Protein AF-A0A6C1P9F7-F1 (afdb_monomer_lite)

Foldseek 3Di:
DDADPVNVVPDPDDQAFPDDDPPTDHPWAADPVRDTDDDDPPVHPDD

Sequence (47 aa):
QLITLEDAMNSKELLVSDDLDWDSNPPVIPDADGNYPVPVPGVTPLV

pLDDT: mean 82.12, std 8.39, range [55.16, 92.81]

Structure (mmCIF, N/CA/C/O backbone):
data_AF-A0A6C1P9F7-F1
#
_entry.id   AF-A0A6C1P9F7-F1
#
loop_
_atom_site.group_PDB
_atom_site.id
_atom_site.type_symbol
_atom_site.label_atom_id
_atom_site.label_alt_id
_atom_site.label_comp_id
_atom_site.label_asym_id
_atom_site.label_entity_id
_atom_site.label_seq_id
_atom_site.pdbx_PDB_ins_code
_atom_site.Cartn_x
_atom_site.Cartn_y
_atom_site.Cartn_z
_atom_site.occupancy
_atom_site.B_iso_or_equiv
_atom_site.auth_seq_id
_atom_site.auth_comp_id
_atom_site.auth_asym_id
_atom_site.auth_atom_id
_atom_site.pdbx_PDB_model_num
ATOM 1 N N . GLN A 1 1 ? -19.112 3.437 0.028 1.00 65.31 1 GLN A N 1
ATOM 2 C CA . GLN A 1 1 ? -19.207 2.796 1.354 1.00 65.31 1 GLN A CA 1
ATOM 3 C C . GLN A 1 1 ? -18.570 3.741 2.363 1.00 65.31 1 GLN A C 1
ATOM 5 O O . GLN A 1 1 ? -17.632 4.429 1.982 1.00 65.31 1 GLN A O 1
ATOM 10 N N . LEU A 1 2 ? -19.123 3.879 3.570 1.00 82.62 2 LEU A N 1
ATOM 11 C CA . LEU A 1 2 ? -18.522 4.710 4.618 1.00 82.62 2 LEU A CA 1
ATOM 12 C C . LEU A 1 2 ? -17.639 3.800 5.473 1.00 82.62 2 LEU A C 1
ATOM 14 O O . LEU A 1 2 ? -18.164 2.869 6.074 1.00 82.62 2 LEU A O 1
ATOM 18 N N . ILE A 1 3 ? -16.334 4.056 5.493 1.00 82.00 3 ILE A N 1
ATOM 19 C CA . ILE A 1 3 ? -15.378 3.367 6.368 1.00 82.00 3 ILE A CA 1
ATOM 20 C C . ILE A 1 3 ? -15.086 4.312 7.523 1.00 82.00 3 ILE A C 1
ATOM 22 O O . ILE A 1 3 ? -14.751 5.479 7.296 1.00 82.00 3 ILE A O 1
ATOM 26 N N . THR A 1 4 ? -15.260 3.840 8.755 1.00 92.69 4 THR A N 1
ATOM 27 C CA . THR A 1 4 ? -14.879 4.624 9.929 1.00 92.69 4 THR A CA 1
ATOM 28 C C . THR A 1 4 ? -13.393 4.442 10.224 1.00 92.69 4 THR A C 1
ATOM 30 O O . THR A 1 4 ? -12.770 3.468 9.806 1.00 92.69 4 THR A O 1
ATOM 33 N N . LEU A 1 5 ? -12.801 5.382 10.963 1.00 88.75 5 LEU A N 1
ATOM 34 C CA . LEU A 1 5 ? -11.411 5.236 11.398 1.00 88.75 5 LEU A CA 1
ATOM 35 C C . LEU A 1 5 ? -11.222 3.978 12.261 1.00 88.75 5 LEU A C 1
ATOM 37 O O . LEU A 1 5 ? -10.214 3.297 12.132 1.00 88.75 5 LEU A O 1
ATOM 41 N N . GLU A 1 6 ? -12.214 3.650 13.090 1.00 92.81 6 GLU A N 1
ATOM 42 C CA . GLU A 1 6 ? -12.222 2.442 13.918 1.00 92.81 6 GLU A CA 1
ATOM 43 C C . GLU A 1 6 ? -12.192 1.170 13.056 1.00 92.81 6 GLU A C 1
ATOM 45 O O . GLU A 1 6 ? -11.422 0.253 13.335 1.00 92.81 6 GLU A O 1
ATOM 50 N N . ASP A 1 7 ? -12.967 1.133 11.966 1.00 91.06 7 ASP A N 1
ATOM 51 C CA . ASP A 1 7 ? -12.948 0.013 11.016 1.00 91.06 7 ASP A CA 1
ATOM 52 C C . ASP A 1 7 ? -11.574 -0.122 10.345 1.00 91.06 7 ASP A C 1
ATOM 54 O O . ASP A 1 7 ? -11.055 -1.228 10.207 1.00 91.06 7 ASP A O 1
ATOM 58 N N . ALA A 1 8 ? -10.954 1.004 9.972 1.00 86.31 8 ALA A N 1
ATOM 59 C CA . ALA A 1 8 ? -9.622 1.011 9.374 1.00 86.31 8 ALA A CA 1
ATOM 60 C C . ALA A 1 8 ? -8.545 0.512 10.353 1.00 86.31 8 ALA A C 1
ATOM 62 O O . ALA A 1 8 ? -7.671 -0.257 9.960 1.00 86.31 8 ALA A O 1
ATOM 63 N N . MET A 1 9 ? -8.620 0.907 11.628 1.00 88.38 9 MET A N 1
ATOM 64 C CA . MET A 1 9 ? -7.659 0.485 12.654 1.00 88.38 9 MET A CA 1
ATOM 65 C C . MET A 1 9 ? -7.817 -0.983 13.069 1.00 88.38 9 MET A C 1
ATOM 67 O O . MET A 1 9 ? -6.831 -1.612 13.445 1.00 88.38 9 MET A O 1
ATOM 71 N N . ASN A 1 10 ? -9.029 -1.534 12.984 1.00 92.06 10 ASN A N 1
ATOM 72 C CA . ASN A 1 10 ? -9.302 -2.947 13.263 1.00 92.06 10 ASN A CA 1
ATOM 73 C C . ASN A 1 10 ? -9.152 -3.855 12.028 1.00 92.06 10 ASN A C 1
ATOM 75 O O . ASN A 1 10 ? -9.391 -5.064 12.115 1.00 92.06 10 ASN A O 1
ATOM 79 N N . SER A 1 11 ? -8.772 -3.294 10.878 1.00 87.69 11 SER A N 1
ATOM 80 C CA . SER A 1 11 ? -8.538 -4.059 9.659 1.00 87.69 11 SER A CA 1
ATOM 81 C C . SER A 1 11 ? -7.381 -5.046 9.837 1.00 87.69 11 SER A C 1
ATOM 83 O O . SER A 1 11 ? -6.360 -4.736 10.447 1.00 87.69 11 SER A O 1
ATOM 85 N N . LYS A 1 12 ? -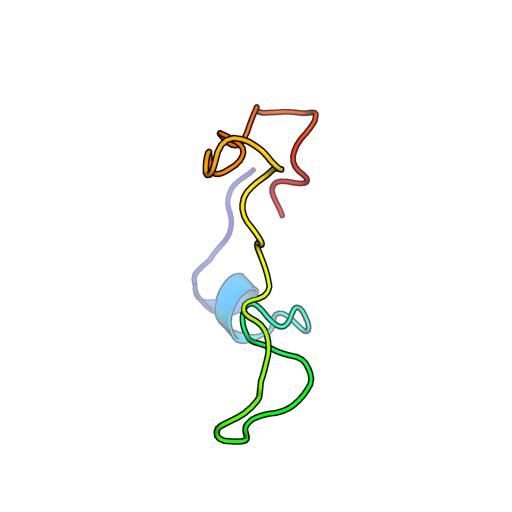7.539 -6.252 9.283 1.00 87.56 12 LYS A N 1
ATOM 86 C CA . LYS A 1 12 ? -6.479 -7.276 9.229 1.00 87.56 12 LYS A CA 1
ATOM 87 C C . LYS A 1 12 ? -5.609 -7.157 7.978 1.00 87.56 12 LYS A C 1
ATOM 89 O O . LYS A 1 12 ? -4.669 -7.929 7.822 1.00 87.56 12 LYS A O 1
ATOM 94 N N . GLU A 1 13 ? -5.956 -6.234 7.091 1.00 83.25 13 GLU A N 1
ATOM 95 C CA . GLU A 1 13 ? -5.248 -6.015 5.839 1.00 83.25 13 GLU A CA 1
ATOM 96 C C . GLU A 1 13 ? -3.904 -5.335 6.108 1.00 83.25 13 GLU A C 1
ATOM 98 O O . GLU A 1 13 ? -3.831 -4.304 6.781 1.00 83.25 13 GLU A O 1
ATOM 103 N N . LEU A 1 14 ? -2.833 -5.909 5.566 1.00 80.44 14 LEU A N 1
ATOM 104 C CA . LEU A 1 14 ? -1.486 -5.360 5.657 1.00 80.44 14 LEU A CA 1
ATOM 105 C C . LEU A 1 14 ? -1.206 -4.557 4.384 1.00 80.44 14 LEU A C 1
ATOM 107 O O . LEU A 1 14 ? -1.148 -5.103 3.289 1.00 80.44 14 LEU A O 1
ATOM 111 N N . LEU A 1 15 ? -1.038 -3.241 4.527 1.00 82.25 15 LEU A N 1
ATOM 112 C CA . LEU A 1 15 ? -0.674 -2.332 3.424 1.00 82.25 15 LEU A CA 1
ATOM 113 C C . LEU A 1 15 ? 0.846 -2.157 3.281 1.00 82.25 15 LEU A C 1
ATOM 115 O O . LEU A 1 15 ? 1.326 -1.215 2.651 1.00 82.25 15 LEU A O 1
ATOM 119 N N . VAL A 1 16 ? 1.597 -3.037 3.928 1.00 81.31 16 VAL A N 1
ATOM 120 C CA . VAL A 1 16 ? 3.056 -3.058 3.984 1.00 81.31 16 VAL A CA 1
ATOM 121 C C . VAL A 1 16 ? 3.540 -4.398 3.446 1.00 81.31 16 VAL A C 1
ATOM 123 O O . VAL A 1 16 ? 2.744 -5.313 3.256 1.00 81.31 16 VAL A O 1
ATOM 126 N N . SER A 1 17 ? 4.833 -4.500 3.181 1.00 79.50 17 SER A N 1
ATOM 127 C CA . SER A 1 17 ? 5.466 -5.738 2.734 1.00 79.50 17 SER A CA 1
ATOM 128 C C . SER A 1 17 ? 5.298 -6.871 3.753 1.00 79.50 17 SER A C 1
ATOM 130 O O . SER A 1 17 ? 5.244 -6.618 4.958 1.00 79.50 17 SER A O 1
ATOM 132 N N . ASP A 1 18 ? 5.224 -8.109 3.254 1.00 79.94 18 ASP A N 1
ATOM 133 C CA . ASP A 1 18 ? 5.062 -9.316 4.080 1.00 79.94 18 ASP A CA 1
ATOM 134 C C . ASP A 1 18 ? 6.233 -9.502 5.057 1.00 79.94 18 ASP A C 1
ATOM 136 O O . ASP A 1 18 ? 6.036 -9.873 6.215 1.00 79.94 18 ASP A O 1
ATOM 140 N N . ASP A 1 19 ? 7.438 -9.171 4.590 1.00 82.81 19 ASP A N 1
ATOM 141 C CA . ASP A 1 19 ? 8.656 -9.096 5.382 1.00 82.81 19 ASP A CA 1
ATOM 142 C C . ASP A 1 19 ? 9.043 -7.624 5.591 1.00 82.81 19 ASP A C 1
ATOM 144 O O . ASP A 1 19 ? 8.787 -6.761 4.749 1.00 82.81 19 ASP A O 1
ATOM 148 N N . LEU A 1 20 ? 9.618 -7.321 6.757 1.00 81.50 20 LEU A N 1
ATOM 149 C CA . LEU A 1 20 ? 10.091 -5.983 7.130 1.00 81.50 20 LEU A CA 1
ATOM 150 C C . LEU A 1 20 ? 11.603 -6.017 7.352 1.00 81.50 20 LEU A C 1
ATOM 152 O O . LEU A 1 20 ? 12.106 -5.763 8.449 1.00 81.50 20 LEU A O 1
ATOM 156 N N . ASP A 1 21 ? 12.324 -6.373 6.300 1.00 86.62 21 ASP A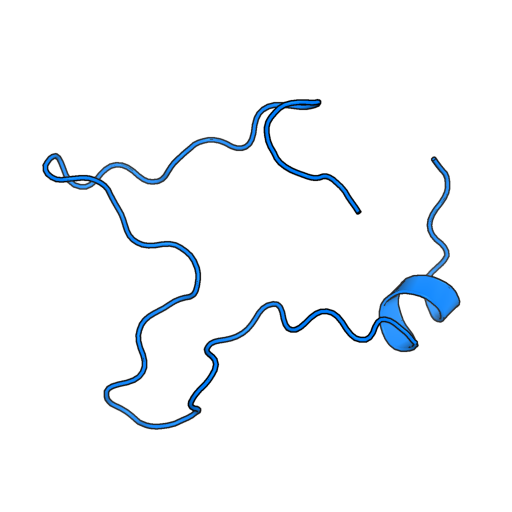 N 1
ATOM 157 C CA . ASP A 1 21 ? 13.775 -6.300 6.212 1.00 86.62 21 ASP A CA 1
ATOM 158 C C . ASP A 1 21 ? 14.224 -5.289 5.141 1.00 86.62 21 ASP A C 1
ATOM 160 O O . ASP A 1 21 ? 13.424 -4.605 4.501 1.00 86.62 21 ASP A O 1
ATOM 164 N N . TRP A 1 22 ? 15.537 -5.138 4.982 1.00 82.38 22 TRP A N 1
ATOM 165 C CA . TRP A 1 22 ? 16.110 -4.183 4.031 1.00 82.38 22 TRP A CA 1
ATOM 166 C C . TRP A 1 22 ? 15.960 -4.604 2.565 1.00 82.38 22 TRP A C 1
ATOM 168 O O . TRP A 1 22 ? 16.111 -3.757 1.686 1.00 82.38 22 TRP A O 1
ATOM 178 N N . ASP A 1 23 ? 15.658 -5.877 2.315 1.00 84.50 23 ASP A N 1
ATOM 179 C CA . ASP A 1 23 ? 15.495 -6.462 0.983 1.00 84.50 23 ASP A CA 1
ATOM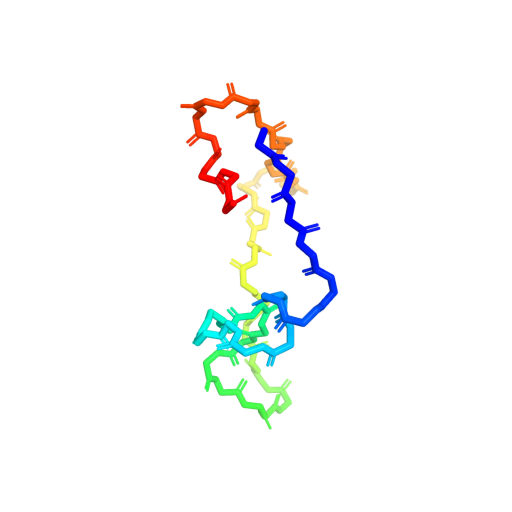 180 C C . ASP A 1 23 ? 14.008 -6.628 0.611 1.00 84.50 23 ASP A C 1
ATOM 182 O O . ASP A 1 23 ? 13.666 -7.200 -0.427 1.00 84.50 23 ASP A O 1
ATOM 186 N N . SER A 1 24 ? 13.111 -6.113 1.452 1.00 83.62 24 SER A N 1
ATOM 187 C CA . SER A 1 24 ? 11.675 -6.309 1.330 1.00 83.62 24 SER A CA 1
ATOM 188 C C . SER A 1 24 ? 11.107 -5.586 0.116 1.00 83.62 24 SER A C 1
ATOM 190 O O . SER A 1 24 ? 11.300 -4.384 -0.085 1.00 83.62 24 SER A 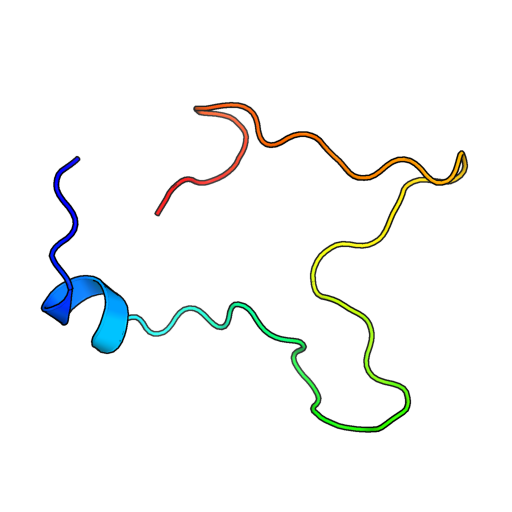O 1
ATOM 192 N N . ASN A 1 25 ? 10.361 -6.330 -0.698 1.00 82.50 25 ASN A N 1
ATOM 193 C CA . ASN A 1 25 ? 9.731 -5.784 -1.893 1.00 82.50 25 ASN A CA 1
ATOM 194 C C . ASN A 1 25 ? 8.495 -4.964 -1.516 1.00 82.50 25 ASN A C 1
ATOM 196 O O . ASN A 1 25 ? 7.687 -5.437 -0.713 1.00 82.50 25 ASN A O 1
ATOM 200 N N . PRO A 1 26 ? 8.288 -3.774 -2.105 1.00 80.50 26 PRO A N 1
ATOM 201 C CA . PRO A 1 26 ? 7.073 -3.005 -1.872 1.00 80.50 26 PRO A CA 1
ATOM 202 C C . PRO A 1 26 ? 5.833 -3.785 -2.352 1.00 80.50 26 PRO A C 1
ATOM 204 O O . PRO A 1 26 ? 5.925 -4.545 -3.318 1.00 80.50 26 PRO A O 1
ATOM 207 N N . PRO A 1 27 ? 4.653 -3.565 -1.743 1.00 79.06 27 PRO A N 1
ATOM 208 C CA . PRO A 1 27 ? 3.422 -4.281 -2.099 1.00 79.06 27 PRO A CA 1
ATOM 209 C C . PRO A 1 27 ? 2.940 -3.991 -3.529 1.00 79.06 27 PRO A C 1
ATOM 211 O O . PRO A 1 27 ? 2.177 -4.764 -4.102 1.00 79.06 27 PRO A O 1
ATOM 214 N N . VAL A 1 28 ? 3.387 -2.879 -4.122 1.00 83.31 28 VAL A N 1
ATOM 215 C CA . VAL A 1 28 ? 3.128 -2.539 -5.522 1.00 83.31 28 VAL A CA 1
ATOM 216 C C . VAL A 1 28 ? 4.462 -2.385 -6.236 1.00 83.31 28 VAL A C 1
ATOM 218 O O . VAL A 1 28 ? 5.282 -1.549 -5.860 1.00 83.31 28 VAL A O 1
ATOM 221 N N . ILE A 1 29 ? 4.658 -3.185 -7.281 1.00 86.31 29 ILE A N 1
ATOM 222 C CA . ILE A 1 29 ? 5.863 -3.197 -8.113 1.00 86.31 29 ILE A CA 1
ATOM 223 C C . ILE A 1 29 ? 5.505 -2.572 -9.470 1.00 86.31 29 ILE A C 1
ATOM 225 O O . ILE A 1 29 ? 4.421 -2.861 -9.990 1.00 86.31 29 ILE A O 1
ATOM 229 N N . PRO A 1 30 ? 6.362 -1.707 -10.041 1.00 87.81 30 PRO A N 1
ATOM 230 C CA . PRO A 1 30 ? 6.125 -1.159 -11.368 1.00 87.81 30 PRO A CA 1
ATOM 231 C C . PRO A 1 30 ? 6.181 -2.246 -12.451 1.00 87.81 30 PRO A C 1
ATOM 233 O O . PRO A 1 30 ? 6.796 -3.300 -12.274 1.00 87.81 30 PRO A O 1
ATOM 236 N N . ASP A 1 31 ? 5.553 -1.977 -13.592 1.00 86.75 31 ASP A N 1
ATOM 237 C CA . ASP A 1 31 ? 5.665 -2.832 -14.772 1.00 86.75 31 ASP A CA 1
ATOM 238 C C . ASP A 1 31 ? 7.060 -2.754 -15.430 1.00 86.75 31 ASP A C 1
ATOM 240 O O . ASP A 1 31 ? 7.962 -2.049 -14.970 1.00 86.75 31 ASP A O 1
ATOM 244 N N . ALA A 1 32 ? 7.254 -3.505 -16.519 1.00 92.69 32 ALA A N 1
ATOM 245 C CA . ALA A 1 32 ? 8.527 -3.566 -17.244 1.00 92.69 32 ALA A CA 1
ATOM 246 C C . ALA A 1 32 ? 8.985 -2.208 -17.810 1.00 92.69 32 ALA A C 1
ATOM 248 O O . ALA A 1 32 ? 10.180 -2.015 -18.036 1.00 92.69 32 ALA A O 1
ATOM 249 N N . ASP A 1 33 ? 8.050 -1.277 -18.008 1.00 92.19 33 ASP A N 1
ATOM 250 C CA . ASP A 1 33 ? 8.308 0.078 -18.488 1.00 92.19 33 ASP A CA 1
ATOM 251 C C . ASP A 1 33 ? 8.505 1.075 -17.325 1.00 92.19 33 ASP A C 1
ATOM 253 O O . ASP A 1 33 ? 8.731 2.265 -17.549 1.00 92.19 33 ASP A O 1
ATOM 257 N N . GLY A 1 34 ? 8.459 0.599 -16.073 1.00 87.00 34 GLY A N 1
ATOM 258 C CA . GLY A 1 34 ? 8.650 1.401 -14.867 1.00 87.00 34 GLY A CA 1
ATOM 259 C C . GLY A 1 3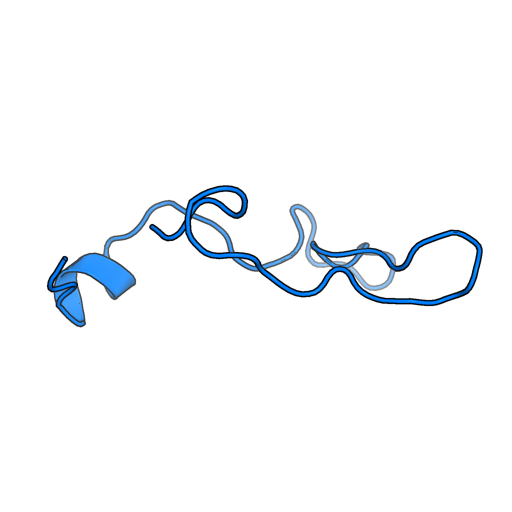4 ? 7.390 2.126 -14.384 1.00 87.00 34 GLY A C 1
ATOM 260 O O . GLY A 1 34 ? 7.488 2.972 -13.491 1.00 87.00 34 GLY A O 1
ATOM 261 N N . ASN A 1 35 ? 6.212 1.826 -14.941 1.00 89.44 35 ASN A N 1
ATOM 262 C CA . ASN A 1 35 ? 4.971 2.496 -14.565 1.00 89.44 35 ASN A CA 1
ATOM 263 C C . ASN A 1 35 ? 4.299 1.792 -13.388 1.00 89.44 35 ASN A C 1
ATOM 265 O O . ASN A 1 35 ? 4.167 0.570 -13.355 1.00 89.44 35 ASN A O 1
ATOM 269 N N . TYR A 1 36 ? 3.812 2.581 -12.432 1.00 87.75 36 TYR A N 1
ATOM 270 C CA . TYR A 1 36 ? 2.952 2.066 -11.373 1.00 87.75 36 TYR A CA 1
ATOM 271 C C . TYR A 1 36 ? 1.504 1.962 -11.868 1.00 87.75 36 TYR A C 1
ATOM 273 O O . TYR A 1 36 ? 1.023 2.879 -12.543 1.00 87.75 36 TYR A O 1
ATOM 281 N N . PRO A 1 37 ? 0.777 0.890 -11.510 1.00 84.81 37 PRO A N 1
ATOM 282 C CA . PRO A 1 37 ? -0.625 0.758 -11.874 1.00 84.81 37 PRO A CA 1
ATOM 283 C C . PRO A 1 37 ? -1.455 1.869 -11.217 1.00 84.81 37 PRO A C 1
ATOM 285 O O . PRO A 1 37 ? -1.392 2.086 -10.006 1.00 84.81 37 PRO A O 1
ATOM 288 N N . VAL A 1 38 ? -2.264 2.567 -12.018 1.00 82.69 38 VAL A N 1
ATOM 289 C CA . VAL A 1 38 ? -3.232 3.547 -11.510 1.00 82.69 38 VAL A CA 1
ATOM 290 C C . VAL A 1 38 ? -4.451 2.787 -10.982 1.00 82.69 38 VAL A C 1
ATOM 292 O O . VAL A 1 38 ? -5.044 2.016 -11.741 1.00 82.69 38 V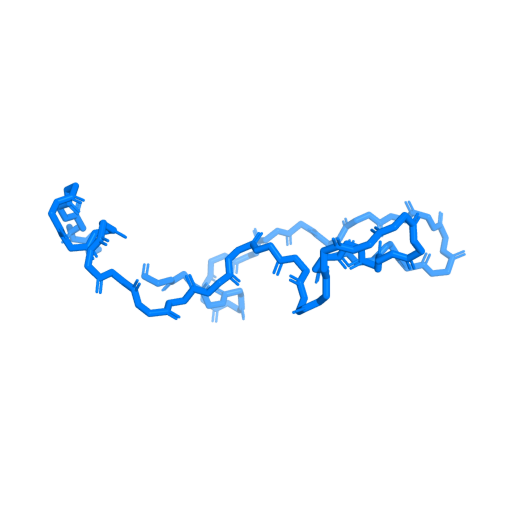AL A O 1
ATOM 295 N N . PRO A 1 39 ? -4.855 2.977 -9.714 1.00 80.38 39 PRO A N 1
ATOM 296 C CA . PRO A 1 39 ? -5.992 2.260 -9.159 1.00 80.38 39 PRO A CA 1
ATOM 297 C C . PRO A 1 39 ? -7.294 2.690 -9.847 1.00 80.38 39 PRO A C 1
ATOM 299 O O . PRO A 1 39 ? -7.616 3.878 -9.914 1.00 80.38 39 PRO A O 1
ATOM 302 N N . VAL A 1 40 ? -8.051 1.717 -10.355 1.00 80.50 40 VAL A N 1
ATOM 303 C CA . VAL A 1 40 ? -9.324 1.935 -11.056 1.00 80.50 40 VAL A CA 1
ATOM 304 C C . VAL A 1 40 ? -10.473 1.453 -10.167 1.00 80.50 40 VAL A C 1
ATOM 306 O O . VAL A 1 40 ? -10.485 0.279 -9.785 1.00 80.50 40 VAL A O 1
ATOM 309 N N . PRO A 1 41 ? -11.468 2.306 -9.856 1.00 73.19 41 PRO A N 1
ATOM 310 C CA . PRO A 1 41 ? -12.625 1.906 -9.060 1.00 73.19 41 PRO A CA 1
ATOM 311 C C . PRO A 1 41 ? -13.336 0.677 -9.646 1.00 73.19 41 PRO A C 1
ATOM 313 O O . PRO A 1 41 ? -13.684 0.660 -10.825 1.00 73.19 41 PRO A O 1
ATOM 316 N N . GLY A 1 42 ? -13.552 -0.353 -8.824 1.00 70.94 42 GLY A N 1
ATOM 317 C CA . GLY A 1 42 ? -14.227 -1.597 -9.221 1.00 70.94 42 GLY A CA 1
ATOM 318 C C . GLY A 1 42 ? -13.325 -2.666 -9.854 1.00 70.94 42 GLY A C 1
ATOM 319 O O . GLY A 1 42 ? -13.755 -3.810 -9.966 1.00 70.94 42 GLY A O 1
ATOM 320 N N . VAL A 1 43 ? -12.087 -2.324 -10.225 1.00 77.38 43 VAL A N 1
ATOM 321 C CA . VAL A 1 43 ? -11.047 -3.282 -10.651 1.00 77.38 43 VAL A CA 1
ATOM 322 C C . VAL A 1 43 ? -10.021 -3.445 -9.541 1.00 77.38 43 VAL A C 1
ATOM 324 O O . VAL A 1 43 ? -9.684 -4.559 -9.152 1.00 77.38 43 VAL A O 1
ATOM 327 N N . THR A 1 44 ? -9.553 -2.321 -9.005 1.00 73.12 44 THR A N 1
ATOM 328 C CA . THR A 1 44 ? -8.784 -2.298 -7.772 1.00 73.12 44 THR A CA 1
ATOM 329 C C . THR A 1 44 ? -9.758 -2.560 -6.629 1.00 73.12 44 THR A C 1
ATOM 331 O O . THR A 1 44 ? -10.734 -1.809 -6.506 1.00 73.12 44 THR A O 1
ATOM 334 N N . PRO A 1 45 ? -9.532 -3.601 -5.811 1.00 62.84 45 PRO A N 1
ATOM 335 C CA . PRO A 1 45 ? -10.296 -3.805 -4.593 1.00 62.84 45 PRO A CA 1
ATOM 336 C C . PRO A 1 45 ? -10.141 -2.555 -3.724 1.00 62.84 45 PRO A C 1
ATOM 338 O O . PRO A 1 45 ? -9.085 -2.302 -3.151 1.00 62.84 45 PRO A O 1
ATOM 341 N N . LEU A 1 46 ? -11.177 -1.722 -3.706 1.00 57.84 46 LEU A N 1
ATOM 342 C CA . LEU A 1 46 ? -11.355 -0.706 -2.686 1.00 57.84 46 LEU A CA 1
ATOM 343 C C . LEU A 1 46 ? -12.014 -1.449 -1.532 1.00 57.84 46 LEU A C 1
ATOM 345 O O . LEU A 1 46 ? -13.148 -1.912 -1.674 1.00 57.84 46 LEU A O 1
ATOM 349 N N . VAL A 1 47 ? -11.250 -1.634 -0.460 1.00 55.16 47 VAL A N 1
ATOM 350 C CA . VAL A 1 47 ? -11.780 -2.028 0.851 1.00 55.16 47 VAL A CA 1
ATOM 351 C C . VAL A 1 47 ? -12.921 -1.106 1.268 1.00 55.16 47 VAL A C 1
ATOM 353 O O . VAL A 1 47 ? -12.877 0.085 0.876 1.00 55.16 47 VAL A O 1
#

Secondary structure (DSSP, 8-state):
-PPPHHHHHT-----S-SS-STTPPPSS---TTSPPPPP-BTTB---

Radius of gyration: 13.89 Å; chains: 1; bounding box: 35×15×32 Å